Protein AF-A0A832VXU4-F1 (afdb_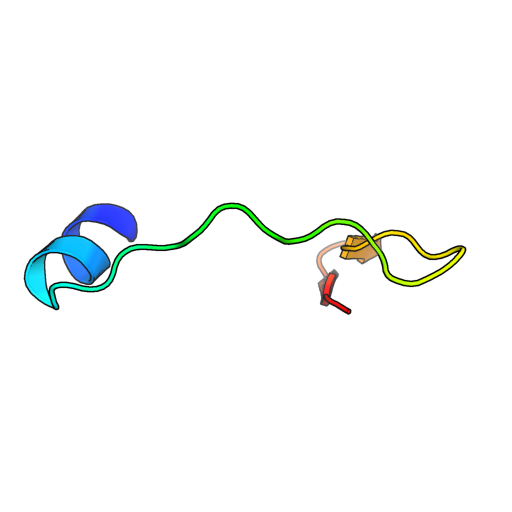monomer_lite)

Sequence (36 aa):
MIEEKLDQLGIVLPTPPKPAGSYIPVVTTGNLAFVS

Radius of gyration: 13.57 Å; chains: 1; bounding box: 25×18×32 Å

Foldseek 3Di:
DVVVVCVVVVHDDDDDDDDPDPDDQWDDDDPDIDGD

Structure (mmCIF, N/CA/C/O backbone):
data_AF-A0A832VXU4-F1
#
_entry.id   AF-A0A832VXU4-F1
#
loop_
_atom_site.group_PDB
_atom_site.id
_atom_site.type_symbol
_atom_site.label_atom_id
_atom_site.label_alt_id
_atom_site.label_comp_id
_atom_site.label_asym_id
_atom_site.label_entity_id
_atom_site.label_seq_id
_atom_site.pdbx_PDB_ins_code
_atom_site.Cartn_x
_atom_site.Cartn_y
_atom_site.Cartn_z
_atom_site.occupancy
_atom_site.B_iso_or_equiv
_atom_site.auth_seq_id
_atom_site.auth_comp_id
_atom_site.auth_asym_id
_atom_site.auth_atom_id
_atom_site.pdbx_PDB_model_num
ATOM 1 N N . MET A 1 1 ? -11.346 4.036 -16.514 1.00 84.75 1 MET A N 1
ATOM 2 C CA . MET A 1 1 ? -11.010 3.466 -15.185 1.00 84.75 1 MET A CA 1
ATOM 3 C C . MET A 1 1 ? -9.720 4.120 -14.668 1.00 84.75 1 MET A C 1
ATOM 5 O O . MET A 1 1 ? -9.182 4.956 -15.390 1.00 84.75 1 MET A O 1
ATOM 9 N N . ILE A 1 2 ? -9.267 3.896 -13.427 1.00 95.12 2 ILE A N 1
ATOM 10 C CA . ILE A 1 2 ? -8.051 4.581 -12.916 1.00 95.12 2 ILE A CA 1
ATOM 11 C C . ILE A 1 2 ? -6.787 4.066 -13.626 1.00 95.12 2 ILE A C 1
ATOM 13 O O . ILE A 1 2 ? -5.857 4.827 -13.872 1.00 95.12 2 ILE A O 1
ATOM 17 N N . GLU A 1 3 ? -6.827 2.808 -14.046 1.00 94.12 3 GLU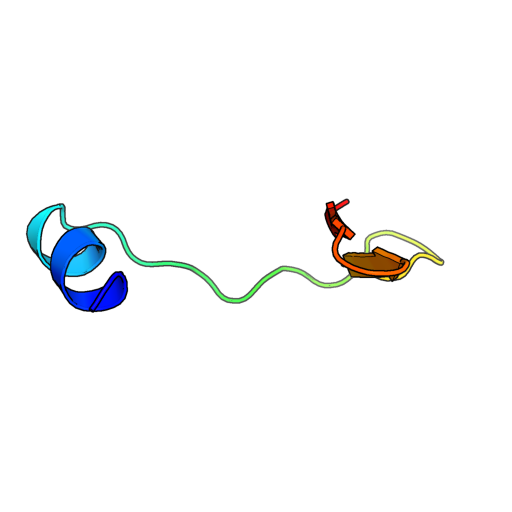 A N 1
ATOM 18 C CA . GLU A 1 3 ? -5.802 2.071 -14.779 1.00 94.12 3 GLU A CA 1
ATOM 19 C C . GLU A 1 3 ? -5.479 2.743 -16.122 1.00 94.12 3 GLU A C 1
ATOM 21 O O . GLU A 1 3 ? -4.332 3.079 -16.382 1.00 94.12 3 GLU A O 1
ATOM 26 N N . GLU A 1 4 ? -6.499 3.088 -16.916 1.00 95.44 4 GLU A N 1
ATOM 27 C CA . GLU A 1 4 ? -6.328 3.775 -18.211 1.00 95.44 4 GLU A CA 1
ATOM 28 C C . GLU A 1 4 ? -5.610 5.129 -18.078 1.00 95.44 4 GLU A C 1
ATOM 30 O O . GLU A 1 4 ? -4.873 5.540 -18.974 1.00 95.44 4 GLU A O 1
ATOM 35 N N . LYS A 1 5 ? -5.816 5.844 -16.962 1.00 96.62 5 LYS A N 1
ATOM 36 C CA . LYS A 1 5 ? -5.130 7.119 -16.702 1.00 96.62 5 LYS A CA 1
ATOM 37 C C . LYS A 1 5 ? -3.662 6.908 -16.340 1.00 96.62 5 LYS A C 1
ATOM 39 O O . LYS A 1 5 ? -2.833 7.726 -16.727 1.00 96.62 5 LYS A O 1
ATOM 44 N N . LEU A 1 6 ? -3.341 5.846 -15.600 1.00 96.75 6 LEU A N 1
ATOM 45 C CA . LEU A 1 6 ? -1.954 5.490 -15.284 1.00 96.75 6 LEU A CA 1
ATOM 46 C C . LEU A 1 6 ? -1.198 5.090 -16.557 1.00 96.75 6 LEU A C 1
ATOM 48 O O . LEU A 1 6 ? -0.089 5.579 -16.777 1.00 96.75 6 LEU A O 1
ATOM 52 N N . ASP A 1 7 ? -1.840 4.321 -17.438 1.00 96.00 7 ASP A N 1
ATOM 53 C CA . ASP A 1 7 ? -1.268 3.902 -18.722 1.00 96.00 7 ASP A CA 1
ATOM 54 C C . ASP A 1 7 ? -0.966 5.095 -19.642 1.00 96.00 7 ASP A C 1
ATOM 56 O O . ASP A 1 7 ? 0.115 5.173 -20.226 1.00 96.00 7 ASP A O 1
ATOM 60 N N . GLN A 1 8 ? -1.873 6.076 -19.728 1.00 97.44 8 GLN A N 1
ATOM 61 C CA . GLN A 1 8 ? -1.655 7.3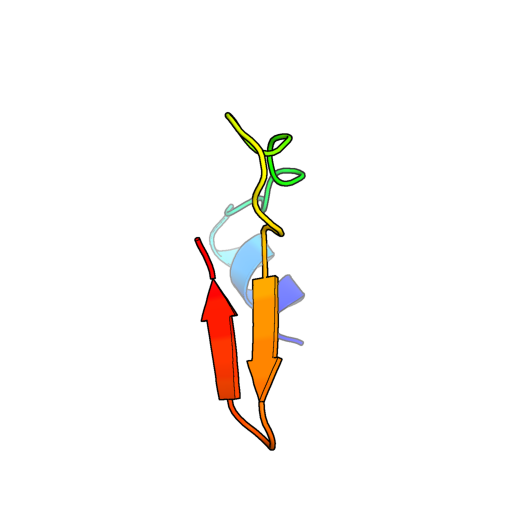11 -20.501 1.00 97.44 8 GLN A CA 1
ATOM 62 C C . GLN A 1 8 ? -0.459 8.135 -20.003 1.00 97.44 8 GLN A C 1
ATOM 64 O O . GLN A 1 8 ? 0.171 8.843 -20.787 1.00 97.44 8 GLN A O 1
ATOM 69 N N . LEU A 1 9 ? -0.148 8.046 -18.709 1.00 97.06 9 LEU A N 1
ATOM 70 C CA . LEU A 1 9 ? 1.008 8.697 -18.094 1.00 97.06 9 LEU A CA 1
ATOM 71 C C . LEU A 1 9 ? 2.286 7.845 -18.186 1.00 97.06 9 LEU A C 1
ATOM 73 O O . LEU A 1 9 ? 3.342 8.293 -17.741 1.00 97.06 9 LEU A O 1
ATOM 77 N N . GLY A 1 10 ? 2.208 6.631 -18.745 1.00 96.81 10 GLY A N 1
ATOM 78 C CA 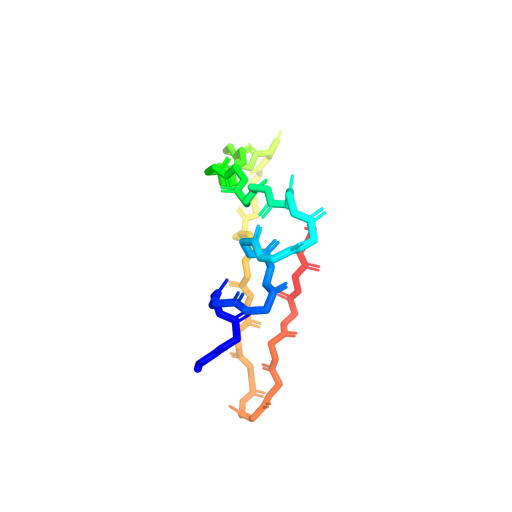. GLY A 1 10 ? 3.322 5.685 -18.808 1.00 96.81 10 GLY A CA 1
ATOM 79 C C . GLY A 1 10 ? 3.722 5.116 -17.442 1.00 96.81 10 GLY A C 1
ATOM 80 O O . GLY A 1 10 ? 4.871 4.712 -17.264 1.00 96.81 10 GLY A O 1
ATOM 81 N N . ILE A 1 11 ? 2.808 5.110 -16.465 1.00 96.81 11 ILE A N 1
ATOM 82 C CA . ILE A 1 11 ? 3.064 4.640 -15.099 1.00 96.81 11 ILE A CA 1
ATOM 83 C C . ILE A 1 11 ? 2.597 3.191 -14.966 1.00 96.81 11 ILE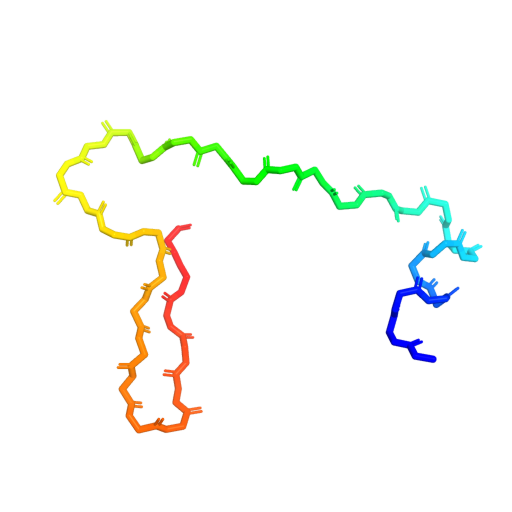 A C 1
ATOM 85 O O . ILE A 1 11 ? 1.407 2.907 -15.057 1.00 96.81 11 ILE A O 1
ATOM 89 N N . VAL A 1 12 ? 3.529 2.285 -14.666 1.00 94.69 12 VAL A N 1
ATOM 90 C CA . VAL A 1 12 ? 3.230 0.874 -14.388 1.00 94.69 12 VAL A CA 1
ATOM 91 C C . VAL A 1 12 ? 3.306 0.628 -12.886 1.00 94.69 12 VAL A C 1
ATOM 93 O O . VAL A 1 12 ? 4.337 0.885 -12.264 1.00 94.69 12 VAL A O 1
ATOM 96 N N . LEU A 1 13 ? 2.227 0.106 -12.298 1.00 93.38 13 LEU A N 1
ATOM 97 C CA . LEU A 1 13 ? 2.229 -0.309 -10.897 1.00 93.38 13 LEU A CA 1
ATOM 98 C C . LEU A 1 13 ? 2.937 -1.666 -10.756 1.00 93.38 13 LEU A C 1
ATOM 100 O O . LEU A 1 13 ? 2.477 -2.653 -11.336 1.00 93.38 13 LEU A O 1
ATOM 104 N N . PRO A 1 14 ? 4.042 -1.752 -9.997 1.00 94.88 14 PRO A N 1
ATOM 105 C CA . PRO A 1 14 ? 4.706 -3.024 -9.760 1.00 94.88 14 PRO A CA 1
ATOM 106 C C . PRO A 1 14 ? 3.900 -3.885 -8.783 1.00 94.88 14 PRO A C 1
ATOM 108 O O . PRO A 1 14 ? 3.090 -3.391 -7.995 1.00 94.88 14 PRO A O 1
ATOM 111 N N . THR A 1 15 ? 4.176 -5.189 -8.773 1.00 94.44 15 THR A N 1
ATOM 112 C CA . THR A 1 15 ? 3.695 -6.061 -7.698 1.00 94.44 15 THR A CA 1
ATOM 113 C C . THR A 1 15 ? 4.329 -5.624 -6.370 1.00 94.44 15 THR A C 1
ATOM 115 O O . THR A 1 15 ? 5.554 -5.477 -6.320 1.00 94.44 15 THR A O 1
ATOM 118 N N . PRO A 1 16 ? 3.543 -5.425 -5.294 1.00 92.81 16 PRO A N 1
ATOM 119 C CA . PRO A 1 16 ? 4.088 -5.028 -4.002 1.00 92.81 16 PRO A CA 1
ATOM 120 C C . PRO A 1 16 ? 5.143 -6.021 -3.488 1.00 92.81 16 PRO A C 1
ATOM 122 O O . PRO A 1 16 ? 4.982 -7.235 -3.662 1.00 92.81 16 PRO A O 1
ATOM 125 N N . PRO A 1 17 ? 6.215 -5.538 -2.836 1.00 92.75 17 PRO A N 1
ATOM 126 C CA . PRO A 1 17 ? 7.213 -6.410 -2.236 1.00 92.75 17 PRO A CA 1
ATOM 127 C C . PRO A 1 17 ? 6.631 -7.180 -1.042 1.00 92.75 17 PRO A C 1
ATOM 129 O O . PRO A 1 17 ? 5.615 -6.807 -0.452 1.00 92.75 17 PRO A O 1
ATOM 132 N N . LYS A 1 18 ? 7.306 -8.267 -0.656 1.00 92.69 18 LYS A N 1
ATOM 133 C CA . LYS A 1 18 ? 6.968 -9.001 0.570 1.00 92.69 18 LYS A CA 1
ATOM 134 C C . LYS A 1 18 ? 7.269 -8.136 1.807 1.00 92.69 18 LYS A C 1
ATOM 136 O O . LYS A 1 18 ? 8.254 -7.395 1.773 1.00 92.69 18 LYS A O 1
ATOM 141 N N . PRO A 1 19 ? 6.493 -8.261 2.901 1.00 94.06 19 PRO A N 1
ATOM 142 C CA . PRO A 1 19 ? 6.813 -7.618 4.172 1.00 94.06 19 PRO A CA 1
ATOM 143 C C . PRO A 1 19 ? 8.248 -7.888 4.625 1.00 94.06 19 PRO A C 1
ATOM 145 O O . PRO A 1 19 ? 8.707 -9.031 4.592 1.00 94.06 19 PRO A O 1
ATOM 148 N N . ALA A 1 20 ? 8.936 -6.848 5.097 1.00 92.25 20 ALA A N 1
ATOM 149 C CA . ALA A 1 20 ? 10.291 -6.961 5.642 1.00 92.25 20 ALA A CA 1
ATOM 150 C C . ALA A 1 20 ? 10.333 -7.558 7.066 1.00 92.25 20 ALA A C 1
ATOM 152 O O . ALA A 1 20 ? 11.408 -7.780 7.617 1.00 92.25 20 ALA A O 1
ATOM 153 N N . GLY A 1 21 ? 9.174 -7.814 7.674 1.00 93.12 21 GLY A N 1
ATOM 154 C CA . GLY A 1 21 ? 9.049 -8.355 9.022 1.00 93.12 21 GLY A CA 1
ATOM 155 C C . GLY A 1 21 ? 7.649 -8.900 9.287 1.00 93.12 21 GLY A C 1
ATOM 156 O O . GLY A 1 21 ? 6.870 -9.127 8.362 1.00 93.12 21 GLY A O 1
ATOM 157 N N . SER A 1 22 ? 7.321 -9.093 10.562 1.00 93.69 22 SER A N 1
ATOM 158 C CA . SER A 1 22 ? 6.044 -9.665 11.008 1.00 93.69 22 SER A CA 1
ATOM 159 C C . SER A 1 22 ? 4.905 -8.637 10.993 1.00 93.69 22 SER A C 1
ATOM 161 O O . SER A 1 22 ? 4.334 -8.322 12.036 1.00 93.69 22 SER A O 1
ATOM 163 N N . TYR A 1 23 ? 4.588 -8.098 9.815 1.00 93.06 23 TYR A N 1
ATOM 164 C CA . TYR A 1 23 ? 3.460 -7.191 9.596 1.00 93.06 23 TYR A CA 1
ATOM 165 C C . TYR A 1 23 ? 2.672 -7.565 8.337 1.00 93.06 23 TYR A C 1
ATOM 167 O O . TYR A 1 23 ? 3.153 -8.286 7.460 1.00 93.06 23 TYR A O 1
ATOM 175 N N . ILE A 1 24 ? 1.439 -7.065 8.259 1.00 92.56 24 ILE A N 1
ATOM 176 C CA . ILE A 1 24 ? 0.556 -7.232 7.104 1.00 92.56 24 ILE A CA 1
ATOM 177 C C . ILE A 1 24 ? 0.667 -5.957 6.251 1.00 92.56 24 ILE A C 1
ATOM 179 O O . ILE A 1 24 ? 0.543 -4.875 6.821 1.00 92.56 24 ILE A O 1
ATOM 183 N N . PRO A 1 25 ? 0.881 -6.039 4.919 1.00 93.44 25 PRO A N 1
ATOM 184 C CA . PRO A 1 25 ? 1.092 -4.861 4.065 1.00 93.44 25 PRO A CA 1
ATOM 185 C C . PRO A 1 25 ? -0.018 -3.809 4.134 1.00 93.44 25 PRO A C 1
ATOM 187 O O . PRO A 1 25 ? 0.246 -2.617 3.991 1.00 93.44 25 PRO A O 1
ATOM 190 N N . VAL A 1 26 ? -1.263 -4.261 4.315 1.00 96.00 26 VAL A N 1
ATOM 191 C CA . VAL A 1 26 ? -2.445 -3.404 4.379 1.00 96.00 26 VAL A CA 1
ATOM 192 C C . VAL A 1 26 ? -3.409 -3.926 5.439 1.00 96.00 26 VAL A C 1
ATOM 194 O O . VAL A 1 26 ? -3.699 -5.122 5.477 1.00 96.00 26 VAL A O 1
ATOM 197 N N . VAL A 1 27 ? -3.938 -3.026 6.268 1.00 96.12 27 VAL A N 1
ATOM 198 C CA . VAL A 1 27 ? -4.997 -3.323 7.244 1.00 96.12 27 VAL A CA 1
ATOM 199 C C . VAL A 1 27 ? -6.197 -2.421 6.983 1.00 96.12 27 VAL A C 1
ATOM 201 O O . VAL A 1 27 ? -6.047 -1.216 6.806 1.00 96.12 27 VAL A O 1
ATOM 204 N N . THR A 1 28 ? -7.400 -2.990 6.981 1.00 97.31 28 THR A N 1
ATOM 205 C CA . THR A 1 28 ? -8.651 -2.239 6.819 1.00 97.31 28 THR A CA 1
ATOM 206 C C . THR A 1 28 ? -9.418 -2.168 8.134 1.00 97.31 28 THR A C 1
ATOM 208 O O . THR A 1 28 ? -9.647 -3.201 8.763 1.00 97.31 28 THR A O 1
ATOM 211 N N . THR A 1 29 ? -9.866 -0.976 8.528 1.00 97.56 29 THR A N 1
ATOM 212 C CA . THR A 1 29 ? -10.795 -0.783 9.653 1.00 97.56 29 THR A CA 1
ATOM 213 C C . THR A 1 29 ? -11.936 0.138 9.232 1.00 97.56 29 THR A C 1
ATOM 215 O O . THR A 1 29 ? -11.731 1.291 8.851 1.00 97.56 29 THR A O 1
ATOM 218 N N . GLY A 1 30 ? -13.155 -0.408 9.222 1.00 96.38 30 GLY A N 1
ATOM 219 C CA . GLY A 1 30 ? -14.321 0.259 8.648 1.00 96.38 30 GLY A CA 1
ATOM 220 C C . GLY A 1 30 ? -14.108 0.591 7.168 1.00 96.38 30 GLY A C 1
ATOM 221 O O . GLY A 1 30 ? -13.935 -0.301 6.343 1.00 96.38 30 GLY A O 1
ATOM 222 N N . ASN A 1 31 ? -14.118 1.883 6.847 1.00 97.38 31 ASN A N 1
ATOM 223 C CA . ASN A 1 31 ? -13.909 2.429 5.504 1.00 97.38 31 ASN A CA 1
ATOM 224 C C . ASN A 1 31 ? -12.485 2.973 5.276 1.00 97.38 31 ASN A C 1
ATOM 226 O O . ASN A 1 31 ? -12.251 3.663 4.285 1.00 97.38 31 ASN A O 1
ATOM 230 N N . LEU A 1 32 ? -11.5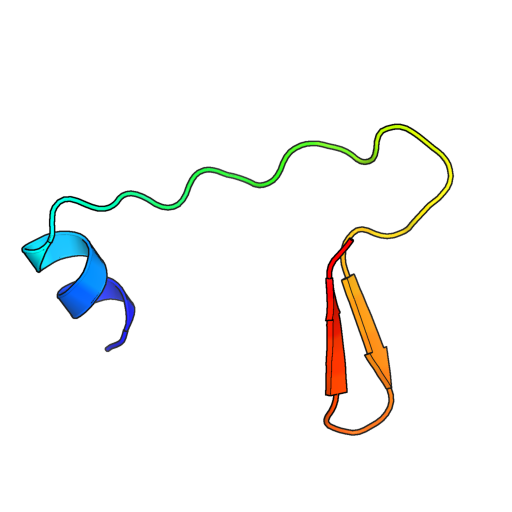48 2.699 6.189 1.00 97.50 32 LEU A N 1
ATOM 231 C CA . LEU A 1 32 ? -10.161 3.152 6.103 1.00 97.50 32 LEU A CA 1
ATOM 232 C C . LEU A 1 32 ? -9.227 1.982 5.789 1.00 97.50 32 LEU A C 1
ATOM 234 O O . LEU A 1 32 ? -9.345 0.912 6.386 1.00 97.50 32 LEU A O 1
ATOM 238 N N . ALA A 1 33 ? -8.269 2.213 4.891 1.00 96.94 33 ALA A N 1
ATOM 239 C CA . ALA A 1 33 ? -7.177 1.297 4.582 1.00 96.94 33 ALA A CA 1
ATOM 240 C C . ALA A 1 33 ? -5.838 1.926 5.001 1.00 96.94 33 ALA A C 1
ATOM 242 O O . ALA A 1 33 ? -5.517 3.041 4.595 1.00 96.94 33 ALA A O 1
ATOM 243 N N . PHE A 1 34 ? -5.067 1.204 5.810 1.00 95.56 34 PHE A N 1
ATOM 244 C CA . PHE A 1 34 ? -3.757 1.596 6.324 1.00 95.56 34 PHE A CA 1
ATOM 245 C C . PHE A 1 34 ? -2.688 0.807 5.566 1.00 95.56 34 PHE A C 1
ATOM 247 O O . PHE A 1 34 ? -2.672 -0.419 5.660 1.00 95.56 34 PHE A O 1
ATOM 254 N N . VAL A 1 35 ? -1.832 1.496 4.808 1.00 95.19 35 VAL A N 1
ATOM 255 C CA . VAL A 1 35 ? -0.770 0.907 3.968 1.00 95.19 35 VAL A CA 1
ATOM 256 C C . VAL A 1 35 ? 0.585 1.123 4.650 1.00 95.19 35 VAL A C 1
ATOM 258 O O . VAL A 1 35 ? 0.834 2.227 5.136 1.00 95.19 35 VAL A O 1
ATOM 261 N N . SER A 1 36 ? 1.416 0.076 4.729 1.00 90.62 36 SER A N 1
ATOM 262 C CA . SER A 1 36 ? 2.754 0.101 5.362 1.00 90.62 36 SER A CA 1
ATOM 263 C C . SER A 1 36 ? 3.886 0.448 4.401 1.00 90.62 36 SER A C 1
ATOM 265 O O . SER A 1 36 ? 3.723 0.199 3.186 1.00 90.62 36 SER A O 1
#

pLDDT: mean 94.76, std 2.49, range [84.75, 97.56]

Secondary structure (DSSP, 8-state):
-HHHHHHHTTPPPPPPPPPSSS--SEEEETTEEEE-